Protein AF-A0A934IAL1-F1 (afdb_monomer)

Radius of gyration: 18.95 Å; Cα contacts (8 Å, |Δi|>4): 241; chains: 1; bounding box: 37×52×67 Å

Sequence (153 aa):
MPQPVNSIAATLRFANSAAPKFYDLASPICWCLRQAEIHIRDQDMGFSGDSMSFVTDHGTISVNRKQSKADSVEIAIEVSADSSEDVTVARQICYQLIHRLCHRAKITSIVWQPSRQVLRPAQFTWAVLQDMPRRLGEVTQIRQRPHYGAAIH

Foldseek 3Di:
DDDDPLKKKKKFKDDAPFDDQLVVLVVLLVVLCVVVVKDFPDKDCDPVSQKIWTQTPQGIWIWGWDQDPVNMIMIMIMQGGPDPVSSVVSNVSNLSSLLSVLVVTDTQWMQIPPQRDIGGSVRSDPVNVVPRDHPPPPPPPPPPDPPPDDDDD

Solvent-accessible surface area (backbone atoms only — not comparable to full-atom values): 8819 Å² total; per-residue (Å²): 129,86,76,62,96,38,51,27,35,37,34,39,30,21,50,64,93,51,61,77,57,58,77,71,46,49,58,61,46,53,52,51,35,54,75,67,74,49,50,75,78,45,76,48,73,42,94,85,60,46,38,37,36,36,37,39,83,60,28,39,39,39,37,39,58,42,81,45,97,81,65,29,42,34,39,37,40,36,20,36,21,78,42,81,82,31,33,64,54,21,44,50,51,44,49,53,51,51,52,53,46,50,78,75,40,68,55,65,34,34,35,37,42,80,64,66,47,78,35,44,59,96,63,64,43,70,68,58,58,71,71,49,68,75,64,73,68,80,72,72,74,77,75,75,71,78,77,81,79,84,70,92,129

Organism: NCBI:txid1964209

Secondary structure (DSSP, 8-state):
-PPPTTEEEEEEEE-TT-PPPHHHHHHHHHHHHHHTTPPEEEEEE-TTSSEEEEEETTEEEEEEEEE-TTS-EEEEEEEEESSSTTHHHHHHHHHHHHHHHHHHS-EEEEEETTTTEEE-GGG--HHHHHTS------------PPP------

Mean predicted aligned error: 9.61 Å

pLDDT: mean 80.13, std 16.05, range [36.69, 94.69]

Structure (mmCIF, N/CA/C/O backbone):
data_AF-A0A934IAL1-F1
#
_entry.id   AF-A0A934IAL1-F1
#
loop_
_atom_site.group_PDB
_atom_site.id
_atom_site.type_symbol
_atom_site.label_atom_id
_atom_site.label_alt_id
_atom_site.label_comp_id
_atom_site.label_asym_id
_atom_site.label_entity_id
_atom_site.label_seq_id
_atom_site.pdbx_PDB_ins_code
_atom_site.Cartn_x
_atom_site.Cartn_y
_atom_site.Cartn_z
_atom_site.occupancy
_atom_site.B_iso_or_equiv
_atom_site.auth_seq_id
_atom_site.auth_comp_id
_atom_site.auth_asym_id
_atom_site.auth_atom_id
_atom_site.pdbx_PDB_model_num
ATOM 1 N N . MET A 1 1 ? 9.453 14.973 7.731 1.00 36.69 1 MET A N 1
ATOM 2 C CA . MET A 1 1 ? 8.209 15.267 8.467 1.00 36.69 1 MET A CA 1
ATOM 3 C C . MET A 1 1 ? 7.943 14.120 9.428 1.00 36.69 1 MET A C 1
ATOM 5 O O . MET A 1 1 ? 8.154 12.982 9.016 1.00 36.69 1 MET A O 1
ATOM 9 N N . PRO A 1 2 ? 7.605 14.389 10.698 1.00 46.81 2 PRO A N 1
ATOM 10 C CA . PRO A 1 2 ? 7.140 13.353 11.616 1.00 46.81 2 PRO A CA 1
ATOM 11 C C . PRO A 1 2 ? 5.813 12.781 11.099 1.00 46.81 2 PRO A C 1
ATOM 13 O O . PRO A 1 2 ? 4.975 13.535 10.611 1.00 46.81 2 PRO A O 1
ATOM 16 N N . GLN A 1 3 ? 5.656 11.459 11.153 1.00 52.41 3 GLN A N 1
ATOM 17 C CA . GLN A 1 3 ? 4.410 10.808 10.753 1.00 52.41 3 GLN A CA 1
ATOM 18 C C . GLN A 1 3 ? 3.314 11.061 11.795 1.00 52.41 3 GLN A C 1
ATOM 20 O O . GLN A 1 3 ? 3.618 11.055 12.993 1.00 52.41 3 GLN A O 1
ATOM 25 N N . PRO A 1 4 ? 2.056 11.274 11.373 1.00 58.66 4 PRO A N 1
ATOM 26 C CA . PRO A 1 4 ? 0.946 11.382 12.306 1.00 58.66 4 PRO A CA 1
ATOM 27 C C . PRO A 1 4 ? 0.797 10.075 13.095 1.00 58.66 4 PRO A C 1
ATOM 29 O O . PRO A 1 4 ? 1.004 8.984 12.560 1.00 58.66 4 PRO A O 1
ATOM 32 N N . VAL A 1 5 ? 0.432 10.193 14.376 1.00 65.25 5 VAL A N 1
ATOM 33 C CA . VAL A 1 5 ? 0.383 9.094 15.368 1.00 65.25 5 VAL A CA 1
ATOM 34 C C . VAL A 1 5 ? -0.518 7.924 14.924 1.00 65.25 5 VAL A C 1
ATOM 36 O O . VAL A 1 5 ? -0.339 6.799 15.383 1.00 65.25 5 VAL A O 1
ATOM 39 N N . ASN A 1 6 ? -1.412 8.172 13.961 1.00 82.50 6 ASN A N 1
ATOM 40 C CA . ASN A 1 6 ? -2.402 7.229 13.442 1.00 82.50 6 ASN A CA 1
ATOM 41 C C . ASN A 1 6 ? -2.132 6.790 11.986 1.00 82.50 6 ASN A C 1
ATOM 43 O O . ASN A 1 6 ? -3.064 6.425 11.274 1.00 82.50 6 ASN A O 1
ATOM 47 N N . SER A 1 7 ? -0.883 6.846 11.515 1.00 87.06 7 SER A N 1
ATOM 48 C CA . SER A 1 7 ? -0.523 6.421 10.153 1.00 87.06 7 SER A CA 1
ATOM 49 C C . SER A 1 7 ? 0.290 5.133 10.118 1.00 87.06 7 SER A C 1
ATOM 51 O O . SER A 1 7 ? 1.136 4.864 10.974 1.00 87.06 7 SER A O 1
ATOM 53 N N . ILE A 1 8 ? 0.034 4.331 9.087 1.00 91.81 8 ILE A N 1
ATOM 54 C CA . ILE A 1 8 ? 0.805 3.144 8.736 1.00 91.81 8 ILE A CA 1
ATOM 55 C C . ILE A 1 8 ? 1.319 3.328 7.319 1.00 91.81 8 ILE A C 1
ATOM 57 O O . ILE A 1 8 ? 0.536 3.491 6.386 1.00 91.81 8 ILE A O 1
ATOM 61 N N . ALA A 1 9 ? 2.634 3.258 7.141 1.00 92.94 9 ALA A N 1
ATOM 62 C CA . ALA A 1 9 ? 3.240 3.423 5.831 1.00 92.94 9 ALA A CA 1
ATOM 63 C C . ALA A 1 9 ? 4.116 2.240 5.442 1.00 92.94 9 ALA A C 1
ATOM 65 O O . ALA A 1 9 ? 4.784 1.619 6.267 1.00 92.94 9 ALA A O 1
ATOM 66 N N . ALA A 1 10 ? 4.158 1.973 4.147 1.00 94.25 10 ALA A N 1
ATOM 67 C CA . ALA A 1 10 ? 5.053 1.016 3.540 1.00 94.25 10 ALA A CA 1
ATOM 68 C C . ALA A 1 10 ? 5.690 1.634 2.298 1.00 94.25 10 ALA A C 1
ATOM 70 O O . ALA A 1 10 ? 5.008 2.196 1.444 1.00 94.25 10 ALA A O 1
ATOM 71 N N . THR A 1 11 ? 7.008 1.522 2.177 1.00 94.56 11 THR A N 1
ATOM 72 C CA . THR A 1 11 ? 7.732 1.949 0.977 1.00 94.56 11 THR A CA 1
ATOM 73 C C . THR A 1 11 ? 8.191 0.733 0.197 1.00 94.56 11 THR A C 1
ATOM 75 O O . THR A 1 11 ? 9.006 -0.057 0.671 1.00 94.56 11 THR A O 1
ATOM 78 N N . LEU A 1 12 ? 7.669 0.596 -1.013 1.00 93.19 12 LEU A N 1
ATOM 79 C CA . LEU A 1 12 ? 8.032 -0.430 -1.975 1.00 93.19 12 LEU A CA 1
ATOM 80 C C . LEU A 1 12 ? 9.215 0.046 -2.799 1.00 93.19 12 LEU A C 1
ATOM 82 O O . LEU A 1 12 ? 9.172 1.134 -3.369 1.00 93.19 12 LEU A O 1
ATOM 86 N N . ARG A 1 13 ? 10.255 -0.775 -2.895 1.00 92.50 13 ARG A N 1
ATOM 87 C CA . ARG A 1 13 ? 11.409 -0.511 -3.753 1.00 92.50 13 ARG A CA 1
ATOM 88 C C . ARG A 1 13 ? 11.374 -1.424 -4.963 1.00 92.50 13 ARG A C 1
ATOM 90 O O . ARG A 1 13 ? 11.146 -2.626 -4.831 1.00 92.50 13 ARG A O 1
ATOM 97 N N . PHE A 1 14 ? 11.648 -0.855 -6.127 1.00 89.12 14 PHE A N 1
ATOM 98 C CA . PHE A 1 14 ? 11.701 -1.568 -7.397 1.00 89.12 14 PHE A CA 1
ATOM 99 C C . PHE A 1 14 ? 13.114 -1.518 -7.974 1.00 89.12 14 PHE A C 1
ATOM 101 O O . PHE A 1 14 ? 13.839 -0.535 -7.798 1.00 89.12 14 PHE A O 1
ATOM 108 N N . ALA A 1 15 ? 13.501 -2.585 -8.676 1.00 80.44 15 AL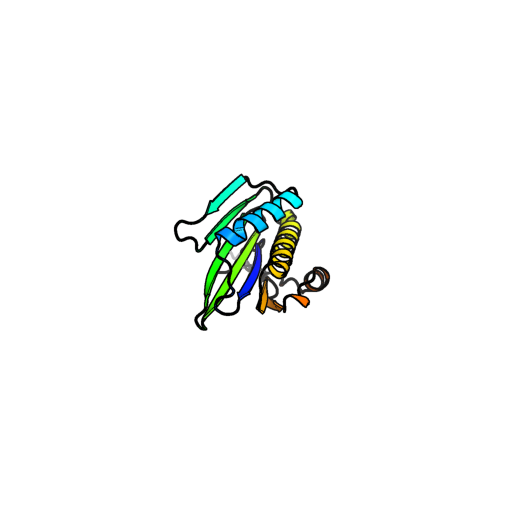A A N 1
ATOM 109 C CA . ALA A 1 15 ? 14.660 -2.536 -9.558 1.00 80.44 15 ALA A CA 1
ATOM 110 C C . ALA A 1 15 ? 14.366 -1.584 -10.730 1.00 80.44 15 ALA A C 1
ATOM 112 O O . ALA A 1 15 ? 13.204 -1.413 -11.118 1.00 80.44 15 ALA A O 1
ATOM 113 N N . ASN A 1 16 ? 15.406 -0.960 -11.287 1.00 68.56 16 ASN A N 1
ATOM 114 C CA . ASN A 1 16 ? 15.251 -0.023 -12.396 1.00 68.56 16 ASN A CA 1
ATOM 115 C C . ASN A 1 16 ? 14.494 -0.692 -13.566 1.00 68.56 16 ASN A C 1
ATOM 117 O O . ASN A 1 16 ? 14.662 -1.891 -13.791 1.00 68.56 16 ASN A O 1
ATOM 121 N N . SER A 1 17 ? 13.634 0.053 -14.271 1.00 67.31 17 SER A N 1
ATOM 122 C CA . SER A 1 17 ? 12.677 -0.401 -15.312 1.00 67.31 17 SER A CA 1
ATOM 123 C C . SER A 1 17 ? 11.494 -1.294 -14.886 1.00 67.31 17 SER A C 1
ATOM 125 O O . SER A 1 17 ? 10.586 -1.501 -15.686 1.00 67.31 17 SER A O 1
ATOM 127 N N . ALA A 1 18 ? 11.440 -1.786 -13.642 1.00 71.38 18 ALA A N 1
ATOM 128 C CA . ALA A 1 18 ? 10.380 -2.701 -13.190 1.00 71.38 18 ALA A CA 1
ATOM 129 C C . ALA A 1 18 ? 9.217 -2.016 -12.447 1.00 71.38 18 ALA A C 1
ATOM 131 O O . ALA A 1 18 ? 8.280 -2.689 -12.013 1.00 71.38 18 ALA A O 1
ATOM 132 N N . ALA A 1 19 ? 9.292 -0.697 -12.249 1.00 75.88 19 ALA A N 1
ATOM 133 C CA . ALA A 1 19 ? 8.288 0.034 -11.493 1.00 75.88 19 ALA A CA 1
ATOM 134 C C . ALA A 1 19 ? 7.021 0.279 -12.333 1.00 75.88 19 ALA A C 1
ATOM 136 O O . ALA A 1 19 ? 7.133 0.815 -13.440 1.00 75.88 19 ALA A O 1
ATOM 137 N N . PRO A 1 20 ? 5.830 -0.070 -11.817 1.00 78.25 20 PRO A N 1
ATOM 138 C CA . PRO A 1 20 ? 4.570 0.191 -12.506 1.00 78.25 20 PRO A CA 1
ATOM 139 C C . PRO A 1 20 ? 4.302 1.696 -12.625 1.00 78.25 20 PRO A C 1
ATOM 141 O O . PRO A 1 20 ? 4.774 2.492 -11.803 1.00 78.25 20 PRO A O 1
ATOM 144 N N . LYS A 1 21 ? 3.516 2.096 -13.630 1.00 79.31 21 LYS A N 1
ATOM 145 C CA . LYS A 1 21 ? 2.966 3.456 -13.683 1.00 79.31 21 LYS A CA 1
ATOM 146 C C . LYS A 1 21 ? 1.843 3.574 -12.649 1.00 79.31 21 LYS A C 1
ATOM 148 O O . LYS A 1 21 ? 1.232 2.582 -12.265 1.00 79.31 21 LYS A O 1
ATOM 153 N N . PHE A 1 22 ? 1.521 4.791 -12.215 1.00 75.25 22 PHE A N 1
ATOM 154 C CA . PHE A 1 22 ? 0.459 5.004 -11.221 1.00 75.25 22 PHE A CA 1
ATOM 155 C C . PHE A 1 22 ? -0.913 4.496 -11.642 1.00 75.25 22 PHE A C 1
ATOM 157 O O . PHE A 1 22 ? -1.638 3.925 -10.830 1.00 75.25 22 PHE A O 1
ATOM 164 N N . TYR A 1 23 ? -1.255 4.665 -12.916 1.00 73.25 23 TYR A N 1
ATOM 165 C CA . TYR A 1 23 ? -2.501 4.144 -13.469 1.00 73.25 23 TYR A CA 1
ATOM 166 C C . TYR A 1 23 ? -2.607 2.619 -13.306 1.00 73.25 23 TYR A C 1
ATOM 168 O O . TYR A 1 23 ? -3.693 2.103 -13.049 1.00 73.25 23 TYR A O 1
ATOM 176 N N . ASP A 1 24 ? -1.472 1.912 -13.337 1.00 78.94 24 ASP A N 1
ATOM 177 C CA . ASP A 1 24 ? -1.412 0.462 -13.134 1.00 78.94 24 ASP A CA 1
ATOM 178 C C . ASP A 1 24 ? -1.621 0.070 -11.658 1.00 78.94 24 ASP A C 1
ATOM 180 O O . ASP A 1 24 ? -1.924 -1.086 -11.363 1.00 78.94 24 ASP A O 1
ATOM 184 N N . LEU A 1 25 ? -1.472 1.017 -10.723 1.00 82.62 25 LEU A N 1
ATOM 185 C CA . LEU A 1 25 ? -1.672 0.822 -9.283 1.00 82.62 25 LEU A CA 1
ATOM 186 C C . LEU A 1 25 ? -3.098 1.138 -8.835 1.00 82.62 25 LEU A C 1
ATOM 188 O O . LEU A 1 25 ? -3.606 0.468 -7.936 1.00 82.62 25 LEU A O 1
ATOM 192 N N . ALA A 1 26 ? -3.756 2.103 -9.482 1.00 84.50 26 ALA A N 1
ATOM 193 C CA . ALA A 1 26 ? -5.104 2.548 -9.130 1.00 84.50 26 ALA A CA 1
ATOM 194 C C . ALA A 1 26 ? -6.105 1.385 -9.102 1.00 84.50 26 ALA A C 1
ATOM 196 O O . ALA A 1 26 ? -6.780 1.153 -8.104 1.00 84.50 26 ALA A O 1
ATOM 197 N N . SER A 1 27 ? -6.145 0.592 -10.177 1.00 85.38 27 SER A N 1
ATOM 198 C CA . SER A 1 27 ? -7.059 -0.548 -10.293 1.00 85.38 27 SER A CA 1
ATOM 199 C C . SER A 1 27 ? -6.844 -1.611 -9.196 1.00 85.38 27 SER A C 1
ATOM 201 O O . SER A 1 27 ? -7.819 -1.960 -8.523 1.00 85.38 27 SER A O 1
ATOM 203 N N . PRO A 1 28 ? -5.613 -2.113 -8.940 1.00 86.06 28 PRO A N 1
ATOM 204 C CA . PRO A 1 28 ? -5.352 -3.009 -7.813 1.00 86.06 28 PRO A CA 1
ATOM 205 C C . PRO A 1 28 ? -5.765 -2.443 -6.450 1.00 86.06 28 PRO A C 1
ATOM 207 O O . PRO A 1 28 ? -6.268 -3.203 -5.618 1.00 86.06 28 PRO A O 1
ATOM 210 N N . ILE A 1 29 ? -5.554 -1.142 -6.221 1.00 88.19 29 ILE A N 1
ATOM 211 C CA . ILE A 1 29 ? -5.916 -0.476 -4.965 1.00 88.19 29 ILE A CA 1
ATOM 212 C C . ILE A 1 29 ? -7.436 -0.436 -4.822 1.00 88.19 29 ILE A C 1
ATOM 214 O O . ILE A 1 29 ? -7.956 -1.004 -3.865 1.00 88.19 29 ILE A O 1
ATOM 218 N N . CYS A 1 30 ? -8.162 0.113 -5.800 1.00 89.44 30 CYS A N 1
ATOM 219 C CA . CYS A 1 30 ? -9.626 0.180 -5.766 1.00 89.44 30 CYS A CA 1
ATOM 220 C C . CYS A 1 30 ? -10.261 -1.208 -5.616 1.00 89.44 30 CYS A C 1
ATOM 222 O O . CYS A 1 30 ? -11.212 -1.386 -4.858 1.00 89.44 30 CYS A O 1
ATOM 224 N N . TRP A 1 31 ? -9.708 -2.221 -6.290 1.00 88.38 31 TRP A N 1
ATOM 225 C CA . TRP A 1 31 ? -10.159 -3.604 -6.147 1.00 88.38 31 TRP A CA 1
ATOM 226 C C . TRP A 1 31 ? -9.940 -4.150 -4.730 1.00 88.38 31 TRP A C 1
ATOM 228 O O . TRP A 1 31 ? -10.783 -4.877 -4.207 1.00 88.38 31 TRP A O 1
ATOM 238 N N . CYS A 1 32 ? -8.815 -3.812 -4.096 1.00 87.94 32 CYS A N 1
ATOM 239 C CA . CYS A 1 32 ? -8.540 -4.190 -2.714 1.00 87.94 32 CYS A CA 1
ATOM 240 C C . CYS A 1 32 ? -9.504 -3.543 -1.728 1.00 87.94 32 CYS A C 1
ATOM 242 O O . CYS A 1 32 ? -10.017 -4.246 -0.862 1.00 87.94 32 CYS A O 1
ATOM 244 N N . LEU A 1 33 ? -9.778 -2.250 -1.889 1.00 90.12 33 LEU A N 1
ATOM 245 C CA . LEU A 1 33 ? -10.713 -1.527 -1.029 1.00 90.12 33 LEU A CA 1
ATOM 246 C C . LEU A 1 33 ? -12.127 -2.084 -1.170 1.00 90.12 33 LEU A C 1
ATOM 248 O O . LEU A 1 33 ? -12.751 -2.426 -0.172 1.00 90.12 33 LEU A O 1
ATOM 252 N N . ARG A 1 34 ? -12.575 -2.325 -2.407 1.00 89.62 34 ARG A N 1
ATOM 253 C CA . ARG A 1 34 ? -13.884 -2.933 -2.670 1.00 89.62 34 ARG A CA 1
ATOM 254 C C . ARG A 1 34 ? -14.040 -4.313 -2.030 1.00 89.62 34 ARG A C 1
ATOM 256 O O . ARG A 1 34 ? -15.097 -4.614 -1.495 1.00 89.62 34 ARG A O 1
ATOM 263 N N . GLN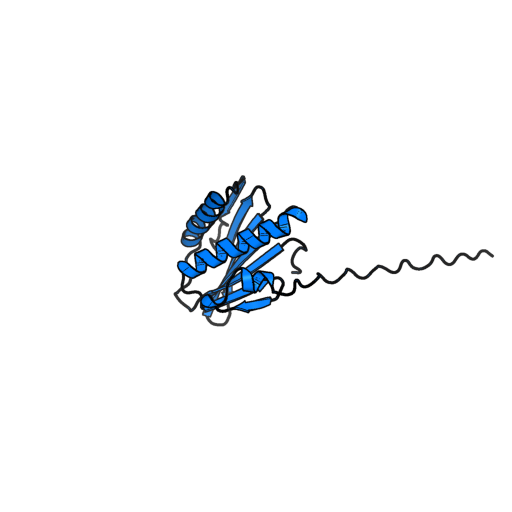 A 1 35 ? -13.015 -5.164 -2.096 1.00 87.62 35 GLN A N 1
ATOM 264 C CA . GLN A 1 35 ? -13.065 -6.499 -1.481 1.00 87.62 35 GLN A CA 1
ATOM 265 C C . GLN A 1 35 ? -13.032 -6.473 0.049 1.00 87.62 35 GLN A C 1
ATOM 267 O O . GLN A 1 35 ? -13.393 -7.468 0.667 1.00 87.62 35 GLN A O 1
ATOM 272 N N . ALA A 1 36 ? -12.578 -5.371 0.638 1.00 84.19 36 ALA A N 1
ATOM 273 C CA . ALA A 1 36 ? -12.597 -5.139 2.074 1.00 84.19 36 ALA A CA 1
ATOM 274 C C . ALA A 1 36 ? -13.838 -4.347 2.526 1.00 84.19 36 ALA A C 1
ATOM 276 O O . ALA A 1 36 ? -13.879 -3.933 3.676 1.00 84.19 36 ALA A O 1
ATOM 277 N N . GLU A 1 37 ? -14.812 -4.125 1.632 1.00 88.50 37 GLU A N 1
ATOM 278 C CA . GLU A 1 37 ? -16.030 -3.337 1.889 1.00 88.50 37 GLU A CA 1
ATOM 279 C C . GLU A 1 37 ? -15.757 -1.884 2.327 1.00 88.50 37 GLU A C 1
ATOM 281 O O . GLU A 1 37 ? -16.580 -1.251 2.978 1.00 88.50 37 GLU A O 1
ATOM 286 N N . ILE A 1 38 ? -14.609 -1.336 1.917 1.00 89.69 38 ILE A N 1
ATOM 287 C CA . ILE A 1 38 ? -14.195 0.041 2.206 1.00 89.69 38 ILE A CA 1
ATOM 288 C C . ILE A 1 38 ? -14.735 0.965 1.121 1.00 89.69 38 ILE A C 1
ATOM 290 O O . ILE A 1 38 ? -14.478 0.759 -0.075 1.00 89.69 38 ILE A O 1
ATOM 294 N N . HIS A 1 39 ? -15.441 2.014 1.532 1.00 92.38 39 HIS A N 1
ATOM 295 C CA . HIS A 1 39 ? -16.053 2.965 0.610 1.00 92.38 39 HIS A CA 1
ATOM 296 C C . HIS A 1 39 ? -15.095 4.108 0.291 1.00 92.38 39 HIS A C 1
ATOM 298 O O . HIS A 1 39 ? -14.634 4.815 1.182 1.00 92.38 39 HIS A O 1
ATOM 304 N N . ILE A 1 40 ? -14.841 4.333 -0.999 1.00 93.38 40 ILE A N 1
ATOM 305 C CA . ILE A 1 40 ? -14.097 5.503 -1.477 1.00 93.38 40 ILE A CA 1
ATOM 306 C C . ILE A 1 40 ? -15.075 6.680 -1.560 1.00 93.38 40 ILE A C 1
ATOM 308 O O . ILE A 1 40 ? -16.053 6.621 -2.303 1.00 93.38 40 ILE A O 1
ATOM 312 N N . ARG A 1 41 ? -14.819 7.730 -0.778 1.00 93.12 41 ARG A N 1
ATOM 313 C CA . ARG A 1 41 ? -15.596 8.979 -0.753 1.00 93.12 41 ARG A CA 1
ATOM 314 C C . ARG A 1 41 ? -15.090 9.986 -1.774 1.00 93.12 41 ARG A C 1
ATOM 316 O O . ARG A 1 41 ? -15.893 10.680 -2.385 1.00 93.12 41 ARG A O 1
ATOM 323 N N . ASP A 1 42 ? -13.773 10.056 -1.931 1.00 92.50 42 ASP A N 1
ATOM 324 C CA . ASP A 1 42 ? -13.107 10.957 -2.865 1.00 92.50 42 ASP A CA 1
ATOM 325 C C . ASP A 1 42 ? -11.810 10.324 -3.381 1.00 92.50 42 ASP A C 1
ATOM 327 O O . ASP A 1 42 ? -11.198 9.485 -2.708 1.00 92.50 42 ASP A O 1
ATOM 331 N N . GLN A 1 43 ? -11.400 10.713 -4.582 1.00 90.75 43 GLN A N 1
ATOM 332 C CA . GLN A 1 43 ? -10.184 10.240 -5.227 1.00 90.75 43 GLN A CA 1
ATOM 333 C C . GLN A 1 43 ? -9.505 11.396 -5.958 1.00 90.75 43 GLN A C 1
ATOM 335 O O . GLN A 1 43 ? -10.062 11.955 -6.901 1.00 90.75 43 GLN A O 1
ATOM 340 N N . ASP A 1 44 ? -8.253 11.661 -5.593 1.00 88.94 44 ASP A N 1
ATOM 341 C CA . ASP A 1 44 ? -7.393 12.612 -6.291 1.00 88.94 44 ASP A CA 1
ATOM 342 C C . ASP A 1 44 ? -6.245 11.867 -6.982 1.00 88.94 44 ASP A C 1
ATOM 344 O O . ASP A 1 44 ? -5.487 11.102 -6.380 1.00 88.94 44 ASP A O 1
ATOM 348 N N . MET A 1 45 ? -6.128 12.079 -8.288 1.00 78.56 45 MET A N 1
ATOM 349 C CA . MET A 1 45 ? -5.036 11.580 -9.113 1.00 78.56 45 MET A CA 1
ATOM 350 C C . MET A 1 45 ? -4.199 12.793 -9.494 1.00 78.56 45 MET A C 1
ATOM 352 O O . MET A 1 45 ? -4.467 13.432 -10.509 1.00 78.56 45 MET A O 1
ATOM 356 N N . GLY A 1 46 ? -3.232 13.138 -8.641 1.00 71.44 46 GLY A N 1
ATOM 357 C CA . GLY A 1 46 ? -2.496 14.396 -8.724 1.00 71.44 46 GLY A CA 1
ATOM 358 C C . GLY A 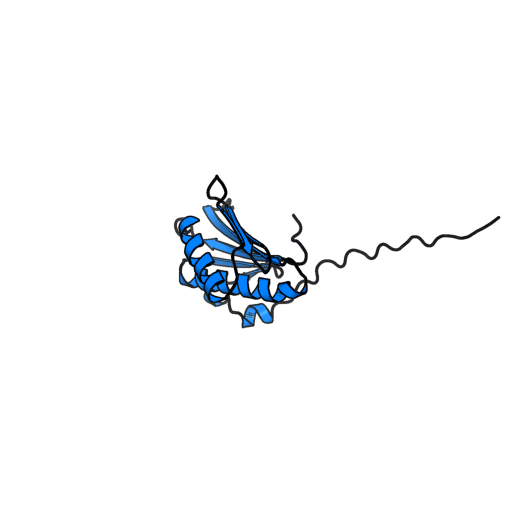1 46 ? -1.993 14.724 -10.137 1.00 71.44 46 GLY A C 1
ATOM 359 O O . GLY A 1 46 ? -1.583 13.845 -10.895 1.00 71.44 46 GLY A O 1
ATOM 360 N N . PHE A 1 47 ? -1.982 16.015 -10.480 1.00 61.97 47 PHE A N 1
ATOM 361 C CA . PHE A 1 47 ? -1.740 16.521 -11.841 1.00 61.97 47 PHE A CA 1
ATOM 362 C C . PHE A 1 47 ? -0.450 16.027 -12.524 1.00 61.97 47 PHE A C 1
ATOM 364 O O . PHE A 1 47 ? -0.418 15.915 -13.748 1.00 61.97 47 PHE A O 1
ATOM 371 N N . SER A 1 48 ? 0.616 15.735 -11.769 1.00 64.25 48 SER A N 1
ATOM 372 C CA . SER A 1 48 ? 1.891 15.246 -12.319 1.00 64.25 48 SER A CA 1
ATOM 373 C C . SER A 1 48 ? 1.950 13.726 -12.502 1.00 64.25 48 SER A C 1
ATOM 375 O O . SER A 1 48 ? 2.910 13.218 -13.075 1.00 64.25 48 SER A O 1
ATOM 377 N N . GLY A 1 49 ? 0.946 12.986 -12.020 1.00 69.19 49 GLY A N 1
ATOM 378 C CA . GLY A 1 49 ? 0.926 11.525 -12.068 1.00 69.19 49 GLY A CA 1
ATOM 379 C C . GLY A 1 49 ? 1.976 10.856 -11.179 1.00 69.19 49 GLY A C 1
ATOM 380 O O . GLY A 1 49 ? 2.275 9.686 -11.403 1.00 69.19 49 GLY A O 1
ATOM 381 N N . ASP A 1 50 ? 2.531 11.582 -10.201 1.00 81.00 50 ASP A N 1
ATOM 382 C CA . ASP A 1 50 ? 3.507 11.069 -9.228 1.00 81.00 50 ASP A CA 1
ATOM 383 C C . ASP A 1 50 ? 2.918 10.850 -7.824 1.00 81.00 50 ASP A C 1
ATOM 385 O O . ASP A 1 50 ? 3.606 10.367 -6.916 1.00 81.00 50 ASP A O 1
ATOM 389 N N . SER A 1 51 ? 1.639 11.178 -7.651 1.00 88.50 51 SER A N 1
ATOM 390 C CA . SER A 1 51 ? 0.881 10.937 -6.433 1.00 88.50 51 SER A CA 1
ATOM 391 C C . SER A 1 51 ? -0.568 10.561 -6.735 1.00 88.50 51 SER A C 1
ATOM 393 O O . SER A 1 51 ? -1.113 10.853 -7.801 1.00 88.50 51 SER A O 1
ATOM 395 N N . MET A 1 52 ? -1.189 9.886 -5.778 1.00 91.56 52 MET A N 1
ATOM 396 C CA . MET A 1 52 ? -2.602 9.536 -5.781 1.00 91.56 52 MET A CA 1
ATOM 397 C C . MET A 1 52 ? -3.093 9.474 -4.343 1.00 91.56 52 MET A C 1
ATOM 399 O O . MET A 1 52 ? -2.374 8.964 -3.483 1.00 91.56 52 MET A O 1
ATOM 403 N N . SER A 1 53 ? -4.302 9.944 -4.075 1.00 93.00 53 SER A N 1
ATOM 404 C CA . SER A 1 53 ? -4.937 9.791 -2.773 1.00 93.00 53 SER A CA 1
ATOM 405 C C . SER A 1 53 ? -6.372 9.289 -2.903 1.00 93.00 53 SER A C 1
ATOM 407 O O . SER A 1 53 ? -7.068 9.543 -3.885 1.00 93.00 53 SER A O 1
ATOM 409 N N . PHE A 1 54 ? -6.797 8.538 -1.894 1.00 93.12 54 PHE A N 1
ATOM 410 C CA . PHE A 1 54 ? -8.153 8.038 -1.741 1.00 93.12 54 PHE A CA 1
ATOM 411 C C . PHE A 1 54 ? -8.635 8.404 -0.348 1.00 93.12 54 PHE A C 1
ATOM 413 O O . PHE A 1 54 ? -8.025 8.001 0.644 1.00 93.12 54 PHE A O 1
ATOM 420 N N . VAL A 1 55 ? -9.736 9.138 -0.269 1.00 93.88 55 VAL A N 1
ATOM 421 C CA . VAL A 1 55 ? -10.444 9.371 0.989 1.00 93.88 55 VAL A CA 1
ATOM 422 C C . VAL A 1 55 ? -11.466 8.258 1.145 1.00 93.88 55 VAL A C 1
ATOM 424 O O . VAL A 1 55 ? -12.266 8.013 0.243 1.00 93.88 55 VAL A O 1
ATOM 427 N N . THR A 1 56 ? -11.437 7.574 2.281 1.00 93.38 56 THR A N 1
ATOM 428 C CA . THR A 1 56 ? -12.313 6.442 2.590 1.00 93.38 56 THR A CA 1
ATOM 429 C C . THR A 1 56 ? -13.161 6.716 3.829 1.00 93.38 56 THR A C 1
ATOM 431 O O . THR A 1 56 ? -13.062 7.774 4.448 1.00 93.38 56 THR A O 1
ATOM 434 N N . ASP A 1 57 ? -14.021 5.774 4.193 1.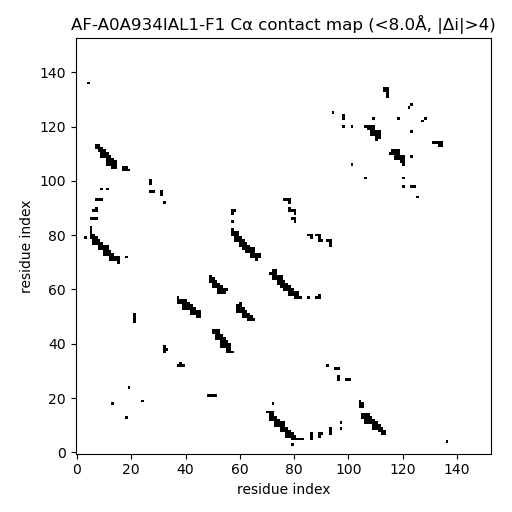00 91.06 57 ASP A N 1
ATOM 435 C CA . ASP A 1 57 ? -14.735 5.758 5.470 1.00 91.06 57 ASP A CA 1
ATOM 436 C C . ASP A 1 57 ? -13.843 5.488 6.694 1.00 91.06 57 ASP A C 1
ATOM 438 O O . ASP A 1 57 ? -14.255 5.837 7.797 1.00 91.06 57 ASP A O 1
ATOM 442 N N . HIS A 1 58 ? -12.626 4.965 6.504 1.00 89.00 58 HIS A N 1
ATOM 443 C CA . HIS A 1 58 ? -11.651 4.682 7.572 1.00 89.00 58 HIS A CA 1
ATOM 444 C C . HIS A 1 58 ? -10.416 5.602 7.555 1.00 89.00 58 HIS A C 1
ATOM 446 O O . HIS A 1 58 ? -9.440 5.361 8.273 1.00 89.00 58 HIS A O 1
ATOM 452 N N . GLY A 1 59 ? -10.438 6.645 6.724 1.00 91.00 59 GLY A N 1
ATOM 453 C CA . GLY A 1 59 ? -9.372 7.635 6.599 1.00 91.00 59 GLY A CA 1
ATOM 454 C C . GLY A 1 59 ? -8.780 7.725 5.198 1.00 91.00 59 GLY A C 1
ATOM 455 O O . GLY A 1 59 ? -9.446 7.436 4.204 1.00 91.00 59 GLY A O 1
ATOM 456 N N . THR A 1 60 ? -7.531 8.172 5.092 1.00 94.44 60 THR A N 1
ATOM 457 C CA . THR A 1 60 ? -6.916 8.539 3.806 1.00 94.44 60 THR A CA 1
ATOM 458 C C . THR A 1 60 ? -5.796 7.586 3.419 1.00 94.44 60 THR A C 1
ATOM 460 O O . THR A 1 60 ? -4.901 7.303 4.214 1.00 94.44 60 THR A O 1
ATOM 463 N N . ILE A 1 61 ? -5.808 7.133 2.169 1.00 94.31 61 ILE A N 1
ATOM 464 C CA . ILE A 1 61 ? -4.739 6.340 1.564 1.00 94.31 61 ILE A CA 1
ATOM 465 C C . ILE A 1 61 ? -3.997 7.232 0.582 1.00 94.31 61 ILE A C 1
ATOM 467 O O . ILE A 1 61 ? -4.580 7.681 -0.397 1.00 94.31 61 ILE A O 1
ATOM 471 N N . SER A 1 62 ? -2.710 7.444 0.809 1.00 93.75 62 SER A N 1
ATOM 472 C CA . SER A 1 62 ? -1.838 8.245 -0.044 1.00 93.75 62 SER A CA 1
ATOM 473 C C . SER A 1 62 ? -0.780 7.360 -0.681 1.00 93.75 62 SER A C 1
ATOM 475 O O . SER A 1 62 ? -0.108 6.583 -0.007 1.00 93.75 62 SER A O 1
ATOM 477 N N . VAL A 1 63 ? -0.592 7.498 -1.985 1.00 92.75 63 VAL A N 1
ATOM 478 C CA . VAL A 1 63 ? 0.428 6.801 -2.763 1.00 92.75 63 VAL A CA 1
ATOM 479 C C . VAL A 1 63 ? 1.315 7.846 -3.409 1.00 92.75 63 VAL A C 1
ATOM 481 O O . VAL A 1 63 ? 0.834 8.697 -4.145 1.00 92.75 63 VAL A O 1
ATOM 484 N N . ASN A 1 64 ? 2.615 7.782 -3.150 1.00 91.44 64 ASN A N 1
ATOM 485 C CA . ASN A 1 64 ? 3.595 8.735 -3.652 1.00 91.44 64 ASN A CA 1
ATOM 486 C C . ASN A 1 64 ? 4.765 7.989 -4.276 1.00 91.44 64 ASN A C 1
ATOM 488 O O . ASN A 1 64 ? 5.351 7.102 -3.653 1.00 91.44 64 ASN A O 1
ATOM 492 N N . ARG A 1 65 ? 5.148 8.368 -5.490 1.00 88.19 65 ARG A N 1
ATOM 493 C CA . ARG A 1 65 ? 6.329 7.829 -6.152 1.00 88.19 65 ARG A CA 1
ATOM 494 C C . ARG A 1 65 ? 7.468 8.788 -5.949 1.00 88.19 65 ARG A C 1
ATOM 496 O O . ARG A 1 65 ? 7.338 9.999 -6.089 1.00 88.19 65 ARG A O 1
ATOM 503 N N . LYS A 1 66 ? 8.618 8.216 -5.653 1.00 85.75 66 LYS A N 1
ATOM 504 C CA . LYS A 1 66 ? 9.855 8.950 -5.516 1.00 85.75 66 LYS A CA 1
ATOM 505 C C . LYS A 1 66 ? 10.925 8.250 -6.323 1.00 85.75 66 LYS A C 1
ATOM 507 O O . LYS A 1 66 ? 11.150 7.051 -6.174 1.00 85.75 66 LYS A O 1
ATOM 512 N N . GLN A 1 67 ? 11.605 9.008 -7.168 1.00 79.06 67 GLN A N 1
ATOM 513 C CA . GLN A 1 67 ? 12.831 8.530 -7.780 1.00 79.06 67 GLN A CA 1
ATOM 514 C C . GLN A 1 67 ? 13.963 8.670 -6.760 1.00 79.06 67 GLN A C 1
ATOM 516 O O . GLN A 1 67 ? 14.189 9.742 -6.193 1.00 79.06 67 GLN A O 1
ATOM 521 N N . SER A 1 68 ? 14.628 7.561 -6.459 1.00 71.88 68 SER A N 1
ATOM 522 C CA . SER A 1 68 ? 15.783 7.545 -5.570 1.00 71.88 68 SER A CA 1
ATOM 523 C C . SER A 1 68 ? 17.048 7.927 -6.337 1.00 71.88 68 SER A C 1
ATOM 525 O O . SER A 1 68 ? 17.136 7.740 -7.548 1.00 71.88 68 SER A O 1
ATOM 527 N N . LYS A 1 69 ? 18.062 8.423 -5.618 1.00 64.50 69 LYS A N 1
ATOM 528 C CA . LYS A 1 69 ? 19.349 8.868 -6.190 1.00 64.50 69 LYS A CA 1
ATOM 529 C C . LYS A 1 69 ? 20.163 7.747 -6.855 1.00 64.50 69 LYS A C 1
ATOM 531 O O . LYS A 1 69 ? 21.121 8.041 -7.551 1.00 64.50 69 LYS A O 1
ATOM 536 N N . ALA A 1 70 ? 19.815 6.487 -6.596 1.00 65.12 70 ALA A N 1
ATOM 537 C CA . ALA A 1 70 ? 20.528 5.299 -7.069 1.00 65.12 70 ALA A CA 1
ATOM 538 C C . ALA A 1 70 ? 19.760 4.553 -8.178 1.00 65.12 70 ALA A C 1
ATOM 540 O O . ALA A 1 70 ? 19.746 3.325 -8.189 1.00 65.12 70 ALA A O 1
ATOM 541 N N . ASP A 1 71 ? 19.041 5.281 -9.038 1.00 67.44 71 ASP A N 1
ATOM 542 C CA . ASP A 1 71 ? 18.245 4.733 -10.149 1.00 67.44 71 ASP A CA 1
ATOM 543 C C . ASP A 1 71 ? 17.177 3.695 -9.752 1.00 67.44 71 ASP A C 1
ATOM 545 O O . ASP A 1 71 ? 16.678 2.929 -10.577 1.00 67.44 71 ASP A O 1
ATOM 549 N N . SER A 1 72 ? 16.781 3.676 -8.480 1.00 77.69 72 SER A N 1
ATOM 550 C CA . SER A 1 72 ? 15.645 2.892 -8.005 1.00 77.69 72 SER A CA 1
ATOM 551 C C . SER A 1 72 ? 14.399 3.762 -7.902 1.00 77.69 72 SER A C 1
ATOM 553 O O . SER A 1 72 ? 14.457 4.949 -7.575 1.00 77.69 72 SER A O 1
ATOM 555 N N . VAL A 1 73 ? 13.248 3.163 -8.192 1.00 87.44 73 VAL A N 1
ATOM 556 C CA . VAL A 1 73 ? 11.949 3.802 -7.981 1.00 87.44 73 VAL A CA 1
ATOM 557 C C . VAL A 1 73 ? 11.399 3.306 -6.655 1.00 87.44 73 VAL A C 1
ATOM 559 O O . VAL A 1 73 ? 11.365 2.100 -6.394 1.00 87.44 73 VAL A O 1
ATOM 562 N N . GLU A 1 74 ? 10.967 4.243 -5.824 1.00 91.00 74 GLU A N 1
ATOM 563 C CA . GLU A 1 74 ? 10.280 3.978 -4.571 1.00 91.00 74 GLU A CA 1
ATOM 564 C C . GLU A 1 74 ? 8.812 4.383 -4.707 1.00 91.00 74 GLU A C 1
ATOM 566 O O . GLU A 1 74 ? 8.496 5.427 -5.276 1.00 91.00 74 GLU A O 1
ATOM 571 N N . ILE A 1 75 ? 7.911 3.560 -4.180 1.00 91.50 75 ILE A N 1
ATOM 572 C CA . ILE A 1 75 ? 6.486 3.875 -4.072 1.00 91.50 75 ILE A CA 1
ATOM 573 C C . ILE A 1 75 ? 6.115 3.778 -2.601 1.00 91.50 75 ILE A C 1
ATOM 575 O O . ILE A 1 75 ? 6.126 2.696 -2.017 1.00 91.50 75 ILE A O 1
ATOM 579 N N . ALA A 1 76 ? 5.841 4.921 -1.989 1.00 93.06 76 ALA A N 1
ATOM 580 C CA . ALA A 1 76 ? 5.367 5.022 -0.623 1.00 93.06 76 ALA A CA 1
ATOM 581 C C . ALA A 1 76 ? 3.840 4.961 -0.617 1.00 93.06 76 ALA A C 1
ATOM 583 O O . ALA A 1 76 ? 3.193 5.770 -1.274 1.00 93.06 76 ALA A O 1
ATOM 584 N N . ILE A 1 77 ? 3.286 4.010 0.124 1.00 93.75 77 ILE A N 1
ATOM 585 C CA . ILE A 1 77 ? 1.859 3.903 0.414 1.00 93.75 77 ILE A CA 1
ATOM 586 C C . ILE A 1 77 ? 1.692 4.201 1.897 1.00 93.75 77 ILE A C 1
ATOM 588 O O . ILE A 1 77 ? 2.325 3.560 2.732 1.00 93.75 77 ILE A O 1
ATOM 592 N N . GLU A 1 78 ? 0.860 5.175 2.217 1.00 94.69 78 GLU A N 1
ATOM 593 C CA . GLU A 1 78 ? 0.539 5.601 3.571 1.00 94.69 78 GLU A CA 1
ATOM 594 C C . GLU A 1 78 ? -0.967 5.498 3.772 1.00 94.69 78 GLU A C 1
ATOM 596 O O . GLU A 1 78 ? -1.737 5.951 2.933 1.00 94.69 78 GLU A O 1
ATOM 601 N N . VAL A 1 79 ? -1.380 4.879 4.871 1.00 93.62 79 VAL A N 1
ATOM 602 C CA . VAL A 1 79 ? -2.775 4.794 5.294 1.00 93.62 79 VAL A CA 1
ATOM 603 C C . VAL A 1 79 ? -2.883 5.516 6.626 1.00 93.62 79 VAL A C 1
ATOM 605 O O . VAL A 1 79 ? -2.327 5.063 7.629 1.00 93.62 79 VAL A O 1
ATOM 608 N N . SER A 1 80 ? -3.568 6.649 6.614 1.00 92.81 80 SER A N 1
ATOM 609 C CA . SER A 1 80 ? -3.830 7.487 7.778 1.00 92.81 80 SER A CA 1
ATOM 610 C C . SER A 1 80 ? -5.242 7.221 8.269 1.00 92.81 80 SER A C 1
ATOM 612 O O . SER A 1 80 ? -6.190 7.430 7.517 1.00 92.81 80 SER A O 1
ATOM 614 N N . ALA A 1 81 ? -5.371 6.762 9.510 1.00 90.31 81 ALA A N 1
ATOM 615 C CA . ALA A 1 81 ? -6.659 6.544 10.151 1.00 90.31 81 ALA A CA 1
ATOM 616 C C . ALA A 1 81 ? -7.223 7.857 10.716 1.00 90.31 81 ALA A C 1
ATOM 618 O O . ALA A 1 81 ? -6.483 8.632 11.333 1.00 90.31 81 ALA A O 1
ATOM 619 N N . ASP A 1 82 ? -8.530 8.075 10.559 1.00 85.56 82 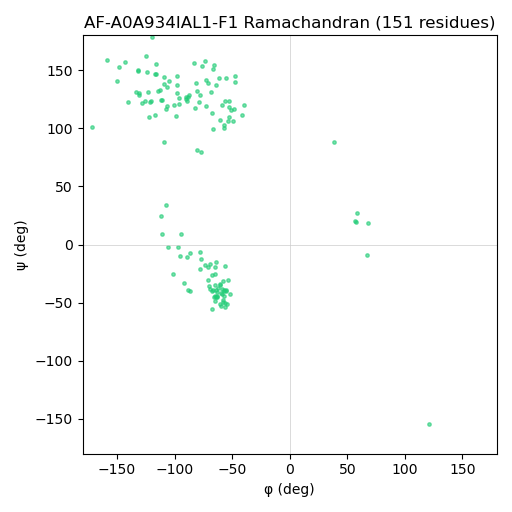ASP A N 1
ATOM 620 C CA . ASP A 1 82 ? -9.220 9.256 11.102 1.00 85.56 82 ASP A CA 1
ATOM 621 C C . ASP A 1 82 ? -9.344 9.196 12.633 1.00 85.56 82 ASP A C 1
ATOM 623 O O . ASP A 1 82 ? -9.303 10.222 13.316 1.00 85.56 82 ASP A O 1
ATOM 627 N N . SER A 1 83 ? -9.440 7.984 13.188 1.00 81.62 83 SER A N 1
ATOM 628 C CA . SER A 1 83 ? -9.558 7.727 14.622 1.00 81.62 83 SER A CA 1
ATOM 629 C C . SER A 1 83 ? -8.468 6.772 15.127 1.00 81.62 83 SER A C 1
ATOM 631 O O . SER A 1 83 ? -7.839 6.039 14.361 1.00 81.62 83 SER A O 1
ATOM 633 N N . SER A 1 84 ? -8.234 6.750 16.443 1.00 79.25 84 SER A N 1
ATOM 634 C CA . SER A 1 84 ? -7.335 5.768 17.067 1.00 79.25 84 SER A CA 1
ATOM 635 C C . SER A 1 84 ? -7.876 4.336 17.002 1.00 79.25 84 SER A C 1
ATOM 637 O O . SER A 1 84 ? -7.095 3.384 17.030 1.00 79.25 84 SER A O 1
ATOM 639 N N . GLU A 1 85 ? -9.198 4.177 16.921 1.00 79.94 85 GLU A N 1
ATOM 640 C CA . GLU A 1 85 ? -9.871 2.878 16.819 1.00 79.94 85 GLU A CA 1
ATOM 641 C C . GLU A 1 85 ? -9.609 2.241 15.444 1.00 79.94 85 GLU A C 1
ATOM 643 O O . GLU A 1 85 ? -9.338 1.041 15.343 1.00 79.94 85 GLU A O 1
ATOM 648 N N . ASP A 1 86 ? -9.530 3.072 14.403 1.00 84.81 86 ASP A N 1
ATOM 649 C CA . ASP A 1 86 ? -9.278 2.664 13.020 1.00 84.81 86 ASP A CA 1
ATOM 650 C C . ASP A 1 86 ? -7.806 2.336 12.719 1.00 84.81 86 ASP A C 1
ATOM 652 O O . ASP A 1 86 ? -7.494 1.810 11.653 1.00 84.81 86 ASP A O 1
ATOM 656 N N . VAL A 1 87 ? -6.860 2.563 13.638 1.00 85.81 87 VAL A N 1
ATOM 657 C CA . VAL A 1 87 ? -5.4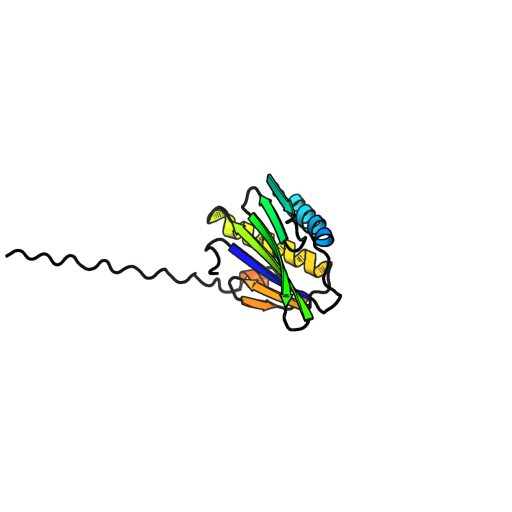24 2.305 13.379 1.00 85.81 87 VAL A CA 1
ATOM 658 C C . VAL A 1 87 ? -5.153 0.830 13.058 1.00 85.81 87 VAL A C 1
ATOM 660 O O . VAL A 1 87 ? -4.292 0.506 12.234 1.00 85.81 87 VAL A O 1
ATOM 663 N N . THR A 1 88 ? -5.894 -0.090 13.681 1.00 86.31 88 THR A N 1
ATOM 664 C CA . THR A 1 88 ? -5.786 -1.525 13.367 1.00 86.31 88 THR A CA 1
ATOM 665 C C . THR A 1 88 ? -6.297 -1.820 11.958 1.00 86.31 88 THR A C 1
ATOM 667 O O . THR A 1 88 ? -5.656 -2.583 11.230 1.00 86.31 88 THR A O 1
ATOM 670 N N . VAL A 1 89 ? -7.392 -1.171 11.556 1.00 88.38 89 VAL A N 1
ATOM 671 C CA . VAL A 1 89 ? -7.973 -1.272 10.213 1.00 88.38 89 VAL A CA 1
ATOM 672 C C . VAL A 1 89 ? -7.001 -0.695 9.182 1.00 88.38 89 VAL A C 1
ATOM 674 O O . VAL A 1 89 ? -6.625 -1.394 8.245 1.00 88.38 89 VAL A O 1
ATOM 677 N N . ALA A 1 90 ? -6.455 0.502 9.410 1.00 89.06 90 ALA A N 1
ATOM 678 C CA . ALA A 1 90 ? -5.433 1.115 8.561 1.00 89.06 90 ALA A CA 1
ATOM 679 C C . ALA A 1 90 ? -4.203 0.212 8.375 1.00 89.06 90 ALA A C 1
ATOM 681 O O . ALA A 1 90 ? -3.681 0.068 7.265 1.00 89.06 90 ALA A O 1
ATOM 682 N N . ARG A 1 91 ? -3.765 -0.471 9.441 1.00 90.00 91 ARG A N 1
ATOM 683 C CA . ARG A 1 91 ? -2.671 -1.449 9.373 1.00 90.00 91 ARG A CA 1
ATOM 684 C C . ARG A 1 91 ? -3.011 -2.638 8.478 1.00 90.00 91 ARG A C 1
ATOM 686 O O . ARG A 1 91 ? -2.164 -3.062 7.692 1.00 90.00 91 ARG A O 1
ATOM 693 N N . GLN A 1 92 ? -4.220 -3.182 8.606 1.00 90.62 92 GLN A N 1
ATOM 694 C CA . GLN A 1 92 ? -4.699 -4.298 7.790 1.00 90.62 92 GLN A CA 1
ATOM 695 C C . GLN A 1 92 ? -4.851 -3.894 6.322 1.00 90.62 92 GLN A C 1
ATOM 697 O O . GLN A 1 92 ? -4.370 -4.618 5.452 1.00 90.62 92 GLN A O 1
ATOM 702 N N . ILE A 1 93 ? -5.435 -2.724 6.050 1.00 91.50 93 ILE A N 1
ATOM 703 C CA . ILE A 1 93 ? -5.556 -2.151 4.704 1.00 91.50 93 ILE A CA 1
ATOM 704 C C . ILE A 1 93 ? -4.175 -2.032 4.072 1.00 91.50 93 ILE A C 1
ATOM 706 O O . ILE A 1 93 ? -3.940 -2.574 2.992 1.00 91.50 93 ILE A O 1
ATOM 710 N N . CYS A 1 94 ? -3.240 -1.383 4.770 1.00 92.75 94 CYS A N 1
ATOM 711 C CA . CYS A 1 94 ? -1.883 -1.197 4.276 1.00 92.75 94 CYS A CA 1
ATOM 712 C C . CYS A 1 94 ? -1.226 -2.553 3.977 1.00 92.75 94 CYS A C 1
ATOM 714 O O . CYS A 1 94 ? -0.729 -2.764 2.874 1.00 92.75 94 CYS A O 1
ATOM 716 N N . TYR A 1 95 ? -1.315 -3.526 4.890 1.00 93.25 95 TYR A N 1
ATOM 717 C CA . TYR A 1 95 ? -0.809 -4.878 4.640 1.00 93.25 95 TYR A CA 1
ATOM 718 C C . TYR A 1 95 ? -1.419 -5.526 3.389 1.00 93.25 95 TYR A C 1
ATOM 720 O O . TYR A 1 95 ? -0.674 -6.021 2.544 1.00 93.25 95 TYR A O 1
ATOM 728 N N . GLN A 1 96 ? -2.746 -5.519 3.246 1.00 92.06 96 GLN A N 1
ATOM 729 C CA . GLN A 1 96 ? -3.435 -6.168 2.126 1.00 92.06 96 GLN A CA 1
ATOM 730 C C . GLN A 1 96 ? -3.071 -5.534 0.782 1.00 92.06 96 GLN A C 1
ATOM 732 O O . GLN A 1 96 ? -2.821 -6.253 -0.191 1.00 92.06 96 GLN A O 1
ATOM 737 N N . LEU A 1 97 ? -2.973 -4.202 0.734 1.00 92.12 97 LEU A N 1
ATOM 738 C CA . LEU A 1 97 ? -2.528 -3.471 -0.450 1.00 92.12 97 LEU A CA 1
ATOM 739 C C . LEU A 1 97 ? -1.115 -3.898 -0.850 1.00 92.12 97 LEU A C 1
ATOM 741 O O . LEU A 1 97 ? -0.894 -4.329 -1.983 1.00 92.12 97 LEU A O 1
ATOM 745 N N . ILE A 1 98 ? -0.169 -3.851 0.088 1.00 92.94 98 ILE A N 1
ATOM 746 C CA . ILE A 1 98 ? 1.222 -4.224 -0.181 1.00 92.94 98 ILE A CA 1
ATOM 747 C C . ILE A 1 98 ? 1.343 -5.691 -0.579 1.00 92.94 98 ILE A C 1
ATOM 749 O O . ILE A 1 98 ? 2.013 -6.003 -1.563 1.00 92.94 98 ILE A O 1
ATOM 753 N N . HIS A 1 99 ? 0.674 -6.588 0.141 1.00 91.69 99 HIS A N 1
ATOM 754 C CA . HIS A 1 99 ? 0.706 -8.017 -0.138 1.00 91.69 99 HIS A CA 1
ATOM 755 C C . HIS A 1 99 ? 0.242 -8.307 -1.573 1.00 91.69 99 HIS A C 1
ATOM 757 O O . HIS A 1 99 ? 0.912 -9.030 -2.306 1.00 91.69 99 HIS A O 1
ATOM 763 N N . ARG A 1 100 ? -0.838 -7.671 -2.037 1.00 89.19 100 ARG A N 1
ATOM 764 C CA . ARG A 1 100 ? -1.313 -7.810 -3.425 1.00 89.19 100 ARG A CA 1
ATOM 765 C C . ARG A 1 100 ? -0.349 -7.229 -4.449 1.00 89.19 100 ARG A C 1
ATOM 767 O O . ARG A 1 100 ? -0.163 -7.825 -5.508 1.00 89.19 100 ARG A O 1
ATOM 774 N N . LEU A 1 101 ? 0.271 -6.090 -4.150 1.00 88.75 101 LEU A N 1
ATOM 775 C CA . LEU A 1 101 ? 1.270 -5.489 -5.033 1.00 88.75 101 LEU A CA 1
ATOM 776 C C . LEU A 1 101 ? 2.514 -6.375 -5.167 1.00 88.75 101 LEU A C 1
ATOM 778 O O . LEU A 1 101 ? 3.053 -6.483 -6.266 1.00 88.75 101 LEU A O 1
ATOM 782 N N . CYS A 1 102 ? 2.911 -7.084 -4.107 1.00 89.31 102 CYS A N 1
ATOM 783 C CA . CYS A 1 102 ? 3.999 -8.068 -4.154 1.00 89.31 102 CYS A CA 1
ATOM 784 C C . CYS A 1 102 ? 3.726 -9.219 -5.123 1.00 89.31 102 CYS A C 1
ATOM 786 O O . CYS A 1 102 ? 4.657 -9.710 -5.753 1.00 89.31 102 CYS A O 1
ATOM 788 N N . HIS A 1 103 ? 2.465 -9.631 -5.269 1.00 85.94 103 HIS A N 1
ATOM 789 C CA . HIS A 1 103 ? 2.082 -10.682 -6.218 1.00 85.94 103 HIS A CA 1
ATOM 790 C C . HIS A 1 103 ? 2.015 -10.193 -7.668 1.00 85.94 103 HIS A C 1
ATOM 792 O O . HIS A 1 103 ? 2.089 -11.002 -8.589 1.00 85.94 103 HIS A O 1
ATOM 798 N N . ARG A 1 104 ? 1.865 -8.882 -7.893 1.00 84.44 104 ARG A N 1
ATOM 799 C CA . ARG A 1 104 ? 1.687 -8.298 -9.235 1.00 84.44 104 ARG A CA 1
ATOM 800 C C . ARG A 1 104 ? 2.947 -7.661 -9.809 1.00 84.44 104 ARG A C 1
ATOM 802 O O . ARG A 1 104 ? 3.062 -7.559 -11.026 1.00 84.44 104 ARG A O 1
ATOM 809 N N . ALA A 1 105 ? 3.871 -7.217 -8.964 1.00 85.19 105 ALA A N 1
ATOM 810 C CA . ALA A 1 105 ? 5.046 -6.471 -9.389 1.00 85.19 105 ALA A CA 1
ATOM 811 C C . ALA A 1 105 ? 6.335 -7.021 -8.768 1.00 85.19 105 ALA A C 1
ATOM 813 O O . ALA A 1 105 ? 6.351 -7.536 -7.650 1.00 85.19 105 ALA A O 1
ATOM 814 N N . LYS A 1 106 ? 7.450 -6.874 -9.493 1.00 86.81 106 LYS A N 1
ATOM 815 C CA . LYS A 1 106 ? 8.780 -7.302 -9.037 1.00 86.81 106 LYS A CA 1
ATOM 816 C C . LYS A 1 106 ? 9.354 -6.303 -8.027 1.00 86.81 106 LYS A C 1
ATOM 818 O O . LYS A 1 106 ? 10.177 -5.453 -8.362 1.00 86.81 106 LYS A O 1
ATOM 823 N N . ILE A 1 107 ? 8.896 -6.415 -6.785 1.00 90.44 107 ILE A N 1
ATOM 824 C CA . ILE A 1 107 ? 9.366 -5.616 -5.649 1.00 90.44 107 ILE A CA 1
ATOM 825 C C . ILE A 1 107 ? 10.672 -6.219 -5.121 1.00 90.44 107 ILE A C 1
ATOM 827 O O . ILE A 1 107 ? 10.768 -7.426 -4.914 1.00 90.44 107 ILE A O 1
ATOM 831 N N . THR A 1 108 ? 11.692 -5.395 -4.890 1.00 91.56 108 THR A N 1
ATOM 832 C CA . THR A 1 108 ? 12.985 -5.847 -4.346 1.00 91.56 108 THR A CA 1
ATOM 833 C C . THR A 1 108 ? 12.981 -5.874 -2.825 1.00 91.56 108 THR A C 1
ATOM 835 O O . THR A 1 108 ? 13.520 -6.791 -2.208 1.00 91.56 108 THR A O 1
ATOM 838 N N . SER A 1 109 ? 12.368 -4.869 -2.204 1.00 93.31 109 SER A N 1
ATOM 839 C CA . SER A 1 109 ? 12.244 -4.767 -0.752 1.00 93.31 109 SER A CA 1
ATOM 840 C C . SER A 1 109 ? 11.091 -3.858 -0.349 1.00 93.31 109 SER A C 1
ATOM 842 O O . SER A 1 109 ? 10.630 -3.024 -1.129 1.00 93.31 109 SER A O 1
ATOM 844 N N . ILE A 1 110 ? 10.635 -4.042 0.885 1.00 94.56 110 ILE A N 1
ATOM 845 C CA . ILE A 1 110 ? 9.518 -3.332 1.497 1.00 94.56 110 ILE A CA 1
ATOM 846 C C . ILE A 1 110 ? 10.026 -2.741 2.803 1.00 94.56 110 ILE A C 1
ATOM 848 O O . ILE A 1 110 ? 10.520 -3.470 3.660 1.00 94.56 110 ILE A O 1
ATOM 852 N N . VAL A 1 111 ? 9.912 -1.429 2.968 1.00 93.56 111 VAL A N 1
ATOM 853 C CA . VAL A 1 111 ? 10.220 -0.748 4.227 1.00 93.56 111 VAL A CA 1
ATOM 854 C C . VAL A 1 111 ? 8.912 -0.504 4.964 1.00 93.56 111 VAL A C 1
ATOM 856 O O . VAL A 1 111 ? 8.114 0.315 4.522 1.00 93.56 111 VAL A O 1
ATOM 859 N N . 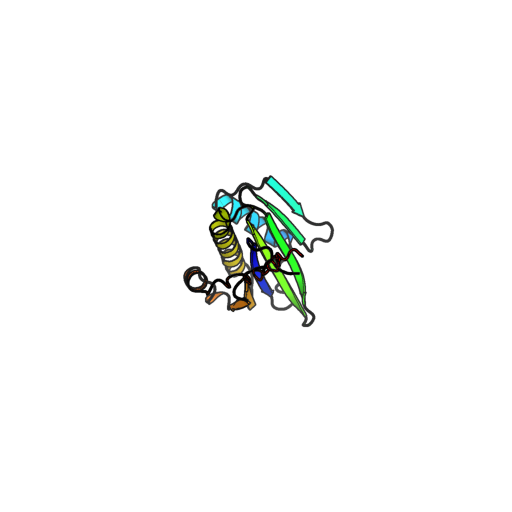TRP A 1 112 ? 8.685 -1.204 6.073 1.00 91.88 112 TRP A N 1
ATOM 860 C CA . TRP A 1 112 ? 7.447 -1.104 6.850 1.00 91.88 112 TRP A CA 1
ATOM 861 C C . TRP A 1 112 ? 7.581 -0.125 8.018 1.00 91.88 112 TRP A C 1
ATOM 863 O O . TRP A 1 112 ? 8.459 -0.268 8.871 1.00 91.88 112 TRP A O 1
ATOM 873 N N . GLN A 1 113 ? 6.681 0.847 8.115 1.00 89.19 113 GLN A N 1
ATOM 874 C CA . GLN A 1 113 ? 6.574 1.789 9.228 1.00 89.19 113 GLN A CA 1
ATOM 875 C C . GLN A 1 113 ? 5.377 1.402 10.114 1.00 89.19 113 GLN A C 1
ATOM 877 O O . GLN A 1 113 ? 4.360 0.942 9.600 1.00 89.19 113 GLN A O 1
ATOM 882 N N . PRO A 1 114 ? 5.498 1.500 11.452 1.00 77.12 114 PRO A N 1
ATOM 883 C CA . PRO A 1 114 ? 6.451 2.336 12.197 1.00 77.12 114 PRO A CA 1
ATOM 884 C C . PRO A 1 114 ? 7.814 1.692 12.508 1.00 77.12 114 PRO A C 1
ATOM 886 O O . PRO A 1 114 ? 8.735 2.386 12.937 1.00 77.12 114 PRO A O 1
ATOM 889 N N . SER A 1 115 ? 7.978 0.383 12.294 1.00 83.44 115 SER A N 1
ATOM 890 C CA . SER A 1 115 ? 9.201 -0.349 12.682 1.00 83.44 115 SER A CA 1
ATOM 891 C C . SER A 1 115 ? 10.471 0.089 11.932 1.00 83.44 115 SER A C 1
ATOM 893 O O . SER A 1 115 ? 11.578 -0.065 12.442 1.00 83.44 115 SER A O 1
ATOM 895 N N . ARG A 1 116 ? 10.309 0.637 10.719 1.00 85.69 116 ARG A N 1
ATOM 896 C CA . ARG A 1 116 ? 11.360 0.888 9.717 1.00 85.69 116 ARG A CA 1
ATOM 897 C C . ARG A 1 116 ? 12.132 -0.370 9.303 1.00 85.69 116 ARG A C 1
ATOM 899 O O . ARG A 1 116 ? 13.227 -0.262 8.756 1.00 85.69 116 ARG A O 1
ATOM 906 N N . GLN A 1 117 ? 11.570 -1.552 9.540 1.00 87.44 117 GLN A N 1
ATOM 907 C CA . GLN A 1 117 ? 12.181 -2.804 9.126 1.00 87.44 117 GLN A CA 1
ATOM 908 C C . GLN A 1 117 ? 12.116 -2.951 7.606 1.00 87.44 117 GLN A C 1
ATOM 910 O O . GLN A 1 117 ? 11.103 -2.641 6.976 1.00 87.44 117 GLN A O 1
ATOM 915 N N . VAL A 1 118 ? 13.214 -3.439 7.029 1.00 91.94 118 VAL A N 1
ATOM 916 C CA . VAL A 1 118 ? 13.302 -3.779 5.610 1.00 91.94 118 VAL A CA 1
ATOM 917 C C . VAL A 1 118 ? 13.040 -5.273 5.458 1.00 91.94 118 VAL A C 1
ATOM 919 O O . VAL A 1 118 ? 13.755 -6.093 6.030 1.00 91.94 118 VAL A O 1
ATOM 922 N N . LEU A 1 119 ? 12.017 -5.620 4.687 1.00 92.69 119 LEU A N 1
ATOM 923 C CA . LEU A 1 119 ? 11.591 -6.988 4.424 1.00 92.69 119 LEU A CA 1
ATOM 924 C C . LEU A 1 119 ? 11.724 -7.315 2.939 1.00 92.69 119 LEU A C 1
ATOM 926 O O . LEU A 1 119 ? 11.495 -6.465 2.075 1.00 92.69 119 LEU A O 1
ATOM 930 N N . ARG A 1 120 ? 12.046 -8.571 2.627 1.00 93.44 120 ARG A N 1
ATOM 931 C CA . ARG A 1 120 ? 11.836 -9.110 1.277 1.00 93.44 120 ARG A CA 1
ATOM 932 C C . ARG A 1 120 ? 10.348 -9.421 1.078 1.00 93.44 120 ARG A C 1
ATOM 934 O O . ARG A 1 120 ? 9.690 -9.767 2.058 1.00 93.44 120 ARG A O 1
ATOM 941 N N . PRO A 1 121 ? 9.822 -9.410 -0.160 1.00 92.00 121 PRO A N 1
ATOM 942 C CA . PRO A 1 121 ? 8.417 -9.744 -0.413 1.00 92.00 121 PRO A CA 1
ATOM 943 C C . PRO A 1 121 ? 7.976 -11.084 0.194 1.00 92.00 121 PRO A C 1
ATOM 945 O O . PRO A 1 121 ? 6.944 -11.146 0.847 1.00 92.00 121 PRO A O 1
ATOM 948 N N . ALA A 1 122 ? 8.802 -12.131 0.087 1.00 90.50 122 ALA A N 1
ATOM 949 C CA . ALA A 1 122 ? 8.505 -13.450 0.661 1.00 90.50 122 ALA A CA 1
ATOM 950 C C . ALA A 1 122 ? 8.443 -13.474 2.204 1.00 90.50 122 ALA A C 1
ATOM 952 O O . ALA A 1 122 ? 7.889 -14.398 2.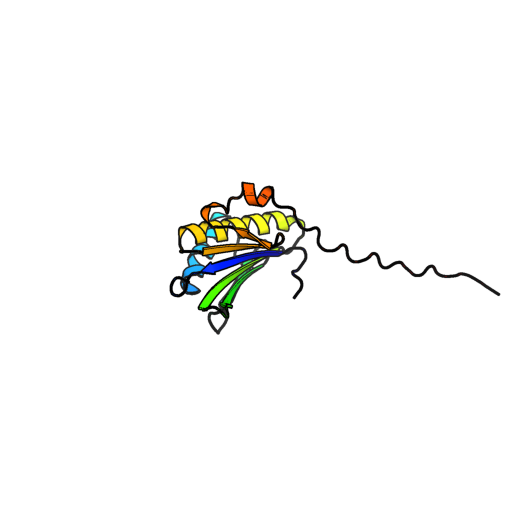785 1.00 90.50 122 ALA A O 1
ATOM 953 N N . GLN A 1 123 ? 9.024 -12.474 2.872 1.00 92.38 123 GLN A N 1
ATOM 954 C CA . GLN A 1 123 ? 9.015 -12.336 4.332 1.00 92.38 123 GLN A CA 1
ATOM 955 C C . GLN A 1 123 ? 7.882 -11.420 4.816 1.00 92.38 123 GLN A C 1
ATOM 957 O O . GLN A 1 123 ? 7.626 -11.336 6.016 1.00 92.38 123 GLN A O 1
ATOM 962 N N . PHE A 1 124 ? 7.206 -10.722 3.900 1.00 92.44 124 PHE A N 1
ATOM 963 C CA . PHE A 1 124 ? 6.135 -9.787 4.213 1.00 92.44 124 PHE A CA 1
ATOM 964 C C . PHE A 1 124 ? 4.819 -10.536 4.447 1.00 92.44 124 PHE A C 1
ATOM 966 O O . PHE A 1 124 ? 3.963 -10.652 3.571 1.00 92.44 124 PHE A O 1
ATOM 973 N N . THR A 1 125 ? 4.670 -11.072 5.656 1.00 91.75 125 THR A N 1
ATOM 974 C CA . THR A 1 125 ? 3.479 -11.813 6.092 1.00 91.75 125 THR A CA 1
ATOM 975 C C . THR A 1 125 ? 2.777 -11.092 7.235 1.00 91.75 125 THR A C 1
ATOM 977 O O . THR A 1 125 ? 3.400 -10.336 7.981 1.00 91.75 125 THR A O 1
ATOM 980 N N . TRP A 1 126 ? 1.474 -11.340 7.395 1.00 90.88 126 TRP A N 1
ATOM 981 C CA . TRP A 1 126 ? 0.703 -10.734 8.481 1.00 90.88 126 TRP A CA 1
ATOM 982 C C . TRP A 1 126 ? 1.249 -11.111 9.862 1.00 90.88 126 TRP A C 1
ATOM 984 O O . TRP A 1 126 ? 1.387 -10.233 10.707 1.00 90.88 126 TRP A O 1
ATOM 994 N N . ALA A 1 127 ? 1.634 -12.377 10.059 1.00 88.81 127 ALA A N 1
ATOM 995 C CA . ALA A 1 127 ? 2.226 -12.857 11.309 1.00 88.81 127 ALA A CA 1
ATOM 996 C C . ALA A 1 127 ? 3.503 -12.079 11.663 1.00 88.81 127 ALA A C 1
ATOM 998 O O . ALA A 1 127 ? 3.596 -11.491 12.736 1.00 88.81 127 ALA A O 1
ATOM 999 N N . VAL A 1 128 ? 4.424 -11.949 10.698 1.00 86.88 128 VAL A N 1
ATOM 1000 C CA . VAL A 1 128 ? 5.655 -11.163 10.872 1.00 86.88 128 VAL A CA 1
ATOM 1001 C C . VAL A 1 128 ? 5.336 -9.716 11.245 1.00 86.88 128 VAL A C 1
ATOM 1003 O O . VAL A 1 128 ? 6.003 -9.152 12.105 1.00 86.88 128 VAL A O 1
ATOM 1006 N N . LEU A 1 129 ? 4.307 -9.107 10.647 1.00 85.44 129 LEU A N 1
ATOM 1007 C CA . LEU A 1 129 ? 3.897 -7.758 11.024 1.00 85.44 129 LEU A CA 1
ATOM 1008 C C . LEU A 1 129 ? 3.268 -7.700 12.416 1.00 85.44 129 LEU A C 1
ATOM 1010 O O . LEU A 1 129 ? 3.495 -6.709 13.100 1.00 85.44 129 LEU A O 1
ATOM 1014 N N . GLN A 1 130 ? 2.465 -8.672 12.846 1.00 83.62 130 GLN A N 1
ATOM 1015 C CA . GLN A 1 130 ? 1.849 -8.665 14.180 1.00 83.62 130 GLN A CA 1
ATOM 1016 C C . GLN A 1 130 ? 2.897 -8.710 15.294 1.00 83.62 130 GLN A C 1
ATOM 1018 O O . GLN A 1 130 ? 2.753 -7.983 16.278 1.00 83.62 130 GLN A O 1
ATOM 1023 N N . ASP A 1 131 ? 3.972 -9.465 15.078 1.00 78.38 131 ASP A N 1
ATOM 1024 C CA . ASP A 1 131 ? 5.071 -9.628 16.032 1.00 78.38 131 ASP A CA 1
ATOM 1025 C C . ASP A 1 131 ? 6.025 -8.422 16.070 1.00 78.38 131 ASP A C 1
ATOM 1027 O O . ASP A 1 131 ? 6.850 -8.296 16.977 1.00 78.38 131 ASP A O 1
ATOM 1031 N N . MET A 1 132 ? 5.930 -7.502 15.101 1.00 76.81 132 MET A N 1
ATOM 1032 C CA . MET A 1 132 ? 6.813 -6.340 15.068 1.00 76.81 132 MET A CA 1
ATOM 1033 C C . MET A 1 132 ? 6.522 -5.370 16.215 1.00 76.81 132 MET A C 1
ATOM 1035 O O . MET A 1 132 ? 5.376 -4.918 16.363 1.00 76.81 132 MET A O 1
ATOM 1039 N N . PRO A 1 133 ? 7.565 -4.927 16.944 1.00 64.19 133 PRO A N 1
ATOM 1040 C CA . PRO A 1 133 ? 7.407 -3.935 17.989 1.00 64.19 133 PRO A CA 1
ATOM 1041 C C . PRO A 1 133 ? 6.813 -2.659 17.393 1.00 64.19 133 PRO A C 1
ATOM 1043 O O . PRO A 1 133 ? 7.377 -2.021 16.496 1.00 64.19 133 PRO A O 1
ATOM 1046 N N . ARG A 1 134 ? 5.642 -2.276 17.904 1.00 62.72 134 ARG A N 1
ATOM 1047 C CA . ARG A 1 134 ? 5.079 -0.952 17.662 1.00 62.72 134 ARG A CA 1
ATOM 1048 C C . ARG A 1 134 ? 6.012 0.013 18.380 1.00 62.72 134 ARG A C 1
ATOM 1050 O O . ARG A 1 134 ? 6.107 -0.041 19.603 1.00 62.72 134 ARG A O 1
ATOM 1057 N N . ARG A 1 135 ? 6.734 0.869 17.650 1.00 55.50 135 ARG A N 1
ATOM 1058 C CA . ARG A 1 135 ? 7.363 2.016 18.307 1.00 55.50 135 ARG A CA 1
ATOM 1059 C C . ARG A 1 135 ? 6.219 2.819 18.914 1.00 55.50 135 ARG A C 1
ATOM 1061 O O . ARG A 1 135 ? 5.439 3.408 18.171 1.00 55.50 135 ARG A O 1
ATOM 1068 N N . LEU A 1 136 ? 6.093 2.772 20.240 1.00 46.03 136 LEU A N 1
ATOM 1069 C CA . LEU A 1 136 ? 5.371 3.791 20.985 1.00 46.03 136 LEU A CA 1
ATOM 1070 C C . LEU A 1 136 ? 5.967 5.107 20.494 1.00 46.03 136 LEU A C 1
ATOM 1072 O O . LEU A 1 136 ? 7.182 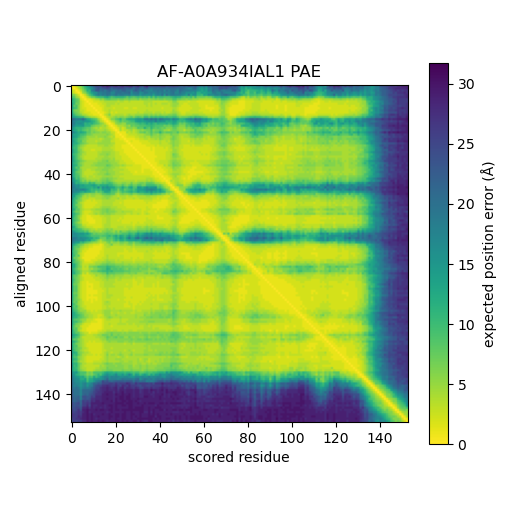5.298 20.596 1.00 46.03 136 LEU A O 1
ATOM 1076 N N . GLY A 1 137 ? 5.147 5.932 19.837 1.00 45.78 137 GLY A N 1
ATOM 1077 C CA . GLY A 1 137 ? 5.564 7.276 19.460 1.00 45.78 137 GLY A CA 1
ATOM 1078 C C . GLY A 1 137 ? 6.208 7.919 20.679 1.00 45.78 137 GLY A C 1
ATOM 1079 O O . GLY A 1 137 ? 5.767 7.650 21.798 1.00 45.78 137 GLY A O 1
ATOM 1080 N N . GLU A 1 138 ? 7.293 8.668 20.473 1.00 43.47 138 GLU A N 1
ATOM 1081 C CA . GLU A 1 138 ? 7.947 9.414 21.545 1.00 43.47 138 GLU A CA 1
ATOM 1082 C C . GLU A 1 138 ? 6.860 10.041 22.413 1.00 43.47 138 GLU A C 1
ATOM 1084 O O . GLU A 1 138 ? 6.088 10.878 21.940 1.00 43.47 138 GLU A O 1
ATOM 1089 N N . VAL A 1 139 ? 6.743 9.549 23.652 1.00 40.06 139 VAL A N 1
ATOM 1090 C CA . VAL A 1 139 ? 5.871 10.141 24.658 1.00 40.06 139 VAL A CA 1
ATOM 1091 C C . VAL A 1 139 ? 6.284 11.595 24.677 1.00 40.06 139 VAL A C 1
ATOM 1093 O O . VAL A 1 139 ? 7.416 11.913 25.048 1.00 40.06 139 VAL A O 1
ATOM 1096 N N . THR A 1 140 ? 5.401 12.456 24.169 1.00 43.03 140 THR A N 1
ATOM 1097 C CA . THR A 1 140 ? 5.587 13.898 24.211 1.00 43.03 140 THR A CA 1
ATOM 1098 C C . THR A 1 140 ? 5.965 14.202 25.643 1.00 43.03 140 THR A C 1
ATOM 1100 O O . THR A 1 140 ? 5.207 13.855 26.551 1.00 43.03 140 THR A O 1
ATOM 1103 N N . GLN A 1 141 ? 7.183 14.717 25.830 1.00 44.19 141 GLN A N 1
ATOM 1104 C CA . GLN A 1 141 ? 7.730 15.044 27.136 1.00 44.19 141 GLN A CA 1
ATOM 1105 C C . GLN A 1 141 ? 6.612 15.655 27.968 1.00 44.19 141 GLN A C 1
ATOM 1107 O O . GLN A 1 141 ? 6.014 16.655 27.562 1.00 44.19 141 GLN A O 1
ATOM 1112 N N . ILE A 1 142 ? 6.298 15.011 29.094 1.00 50.94 142 ILE A N 1
ATOM 1113 C CA . ILE A 1 142 ? 5.453 15.587 30.128 1.00 50.94 142 ILE A CA 1
ATOM 1114 C C . ILE A 1 142 ? 6.046 16.972 30.361 1.00 50.94 142 ILE A C 1
ATOM 1116 O O . ILE A 1 142 ? 7.151 17.083 30.894 1.00 50.94 142 ILE A O 1
ATOM 1120 N N . ARG A 1 143 ? 5.367 18.024 29.883 1.00 43.69 143 ARG A N 1
ATOM 1121 C CA . ARG A 1 143 ? 5.687 19.395 30.263 1.00 43.69 143 ARG A CA 1
ATOM 1122 C C . ARG A 1 143 ? 5.574 19.386 31.776 1.00 43.69 143 ARG A C 1
ATOM 1124 O O . ARG A 1 143 ? 4.463 19.395 32.304 1.00 43.69 143 ARG A O 1
ATOM 1131 N N . GLN A 1 144 ? 6.711 19.302 32.462 1.00 46.28 144 GLN A N 1
ATOM 1132 C CA . GLN A 1 144 ? 6.784 19.623 33.871 1.00 46.28 144 GLN A CA 1
ATOM 1133 C C . GLN A 1 144 ? 6.203 21.029 33.965 1.00 46.28 144 GLN A C 1
ATOM 1135 O O . GLN A 1 144 ? 6.789 21.991 33.467 1.00 46.28 144 GLN A O 1
ATOM 1140 N N . ARG A 1 145 ? 4.978 21.132 34.493 1.00 47.09 145 ARG A N 1
ATOM 1141 C CA . ARG A 1 145 ? 4.447 22.417 34.927 1.00 47.09 145 ARG A CA 1
ATOM 1142 C C . ARG A 1 145 ? 5.510 22.975 35.872 1.00 47.09 145 ARG A C 1
ATOM 1144 O O . ARG A 1 145 ? 5.846 22.267 36.824 1.00 47.09 145 ARG A O 1
ATOM 1151 N N . PRO A 1 146 ? 6.065 24.174 35.640 1.00 49.25 146 PRO A N 1
ATOM 1152 C CA . PRO A 1 146 ? 6.832 24.809 36.692 1.00 49.25 146 PRO A CA 1
ATOM 1153 C C . PRO A 1 146 ? 5.899 24.910 37.898 1.00 49.25 146 PRO A C 1
ATOM 1155 O O . PRO A 1 146 ? 4.771 25.400 37.786 1.00 49.25 146 PRO A O 1
ATOM 1158 N N . HIS A 1 147 ? 6.332 24.338 39.020 1.00 47.97 147 HIS A N 1
ATOM 1159 C CA . HIS A 1 147 ? 5.661 24.518 40.293 1.00 47.97 147 HIS A CA 1
ATOM 1160 C C . HIS A 1 147 ? 5.512 26.023 40.513 1.00 47.97 147 HIS A C 1
ATOM 1162 O O . HIS A 1 147 ? 6.505 26.748 40.545 1.00 47.97 147 HIS A O 1
ATOM 1168 N N . TYR A 1 148 ? 4.267 26.488 40.612 1.00 48.59 148 TYR A N 1
ATOM 1169 C CA . TYR A 1 148 ? 3.968 27.813 41.130 1.00 48.59 148 TYR A CA 1
ATOM 1170 C C . TYR A 1 148 ? 4.578 27.889 42.531 1.00 48.59 148 TYR A C 1
ATOM 1172 O O . TYR A 1 148 ? 4.057 27.300 43.478 1.00 48.59 148 TYR A O 1
ATOM 1180 N N . GLY A 1 149 ? 5.716 28.571 42.640 1.00 44.97 149 GLY A N 1
ATOM 1181 C CA . GLY A 1 149 ? 6.255 29.022 43.909 1.00 44.97 149 GLY A CA 1
ATOM 1182 C C . GLY A 1 149 ? 5.312 30.077 44.460 1.00 44.97 149 GLY A C 1
ATOM 1183 O O . GLY A 1 149 ? 5.323 31.223 44.022 1.00 44.97 149 GLY A O 1
ATOM 1184 N N . ALA A 1 150 ? 4.458 29.657 45.385 1.00 50.25 150 ALA A N 1
ATOM 1185 C CA . ALA A 1 150 ? 3.789 30.547 46.309 1.00 50.25 150 ALA A CA 1
ATOM 1186 C C . ALA A 1 150 ? 4.809 31.037 47.350 1.00 50.25 150 ALA A C 1
ATOM 1188 O O . ALA A 1 150 ? 5.382 30.225 48.071 1.00 50.25 150 ALA A O 1
ATOM 1189 N N . ALA A 1 151 ? 5.015 32.350 47.403 1.00 47.84 151 ALA A N 1
ATOM 1190 C CA . ALA A 1 151 ? 5.465 33.147 48.551 1.00 47.84 151 ALA A CA 1
ATOM 1191 C C . ALA A 1 151 ? 5.323 34.608 48.081 1.00 47.84 151 ALA A C 1
ATOM 1193 O O . ALA A 1 151 ? 6.016 35.011 47.155 1.00 47.84 151 ALA A O 1
ATOM 1194 N N . ILE A 1 152 ? 4.297 35.387 48.437 1.00 47.44 152 ILE A N 1
ATOM 1195 C CA . ILE A 1 152 ? 3.944 35.892 49.774 1.00 47.44 152 ILE A CA 1
ATOM 1196 C C . ILE A 1 152 ? 5.200 36.266 50.563 1.00 47.44 152 ILE A C 1
ATOM 1198 O O . ILE A 1 152 ? 5.754 35.419 51.256 1.00 47.44 152 ILE A O 1
ATOM 1202 N N . HIS A 1 153 ? 5.657 37.509 50.403 1.00 41.59 153 HIS A N 1
ATOM 1203 C CA . HIS A 1 153 ? 5.762 38.505 51.475 1.00 41.59 153 HIS A CA 1
ATOM 1204 C C . HIS A 1 153 ? 6.060 39.887 50.889 1.00 41.59 153 HIS A C 1
ATOM 1206 O O . HIS A 1 153 ? 6.885 39.964 49.952 1.00 41.59 153 HIS A O 1
#

Nearest PDB structures (foldseek):
  5h7y-assembly1_A  TM=4.129E-01  e=1.852E-02  Pseudomonas aeruginosa PAO1
  2n4b-assembly1_A  TM=4.467E-01  e=8.787E-02  Cupriavidus metallidurans CH34
  1xuv-assembly2_B-2  TM=5.122E-01  e=3.282E-01  Methanosarcina mazei Go1
  5dlb-assembly1_A  TM=4.513E-01  e=2.032E-01  Mycobacterium marinum M
  4it3-assembly1_A  TM=3.312E-01  e=9.084E-01  Saccharomyces cerevisiae